Protein AF-A0A3D1B098-F1 (afdb_monomer_lite)

Sequence (58 aa):
GERLVGQVAKRQSITNPQNTIYSVKRFMGRHFDEVTQEMKLVPYNVVSGDNNDARVDV

Radius of gyration: 11.89 Å; chains: 1; bounding box: 29×20×30 Å

Foldseek 3Di:
DDDDDDPVLVVCCVVCQQPRDDPCVLQPPDFLVVCVVVCVVGNYDWDQDPVRGTDTDD

Secondary structure (DSSP, 8-state):
-----THHHHHHTTT-STT----GGGTTT-BGGGGHHHHTT-SS-EEE-TTSBEEE--

Structure (mmCIF, N/CA/C/O backbone):
data_AF-A0A3D1B098-F1
#
_entry.id   AF-A0A3D1B098-F1
#
loop_
_atom_site.group_PDB
_atom_site.id
_atom_site.type_symbol
_atom_site.label_atom_id
_atom_site.label_alt_id
_atom_site.label_comp_id
_atom_site.label_asym_id
_atom_site.label_entity_id
_atom_site.label_seq_id
_atom_site.pdbx_PDB_ins_code
_atom_site.Cartn_x
_atom_site.Cartn_y
_atom_site.Cartn_z
_atom_site.occupancy
_atom_site.B_iso_or_equiv
_atom_site.auth_seq_id
_atom_site.auth_comp_id
_atom_site.auth_asym_id
_atom_site.auth_atom_id
_atom_site.pdbx_PDB_model_num
ATOM 1 N N . GLY A 1 1 ? 1.155 -4.362 -16.761 1.00 65.75 1 GLY A N 1
ATOM 2 C CA . GLY A 1 1 ? 2.351 -3.610 -16.340 1.00 65.75 1 GLY A CA 1
ATOM 3 C C . GLY A 1 1 ? 3.442 -4.580 -15.945 1.00 65.75 1 GLY A C 1
ATOM 4 O O . GLY A 1 1 ? 3.126 -5.684 -15.515 1.00 65.75 1 GLY A O 1
ATOM 5 N N . GLU A 1 2 ? 4.700 -4.192 -16.121 1.00 84.50 2 GLU A N 1
ATOM 6 C CA . GLU A 1 2 ? 5.858 -4.980 -15.689 1.00 84.50 2 GLU A CA 1
ATOM 7 C C . GLU A 1 2 ? 6.083 -4.799 -14.178 1.00 84.50 2 GLU A C 1
ATOM 9 O O . GLU A 1 2 ? 6.003 -3.683 -13.665 1.00 84.50 2 GLU A O 1
ATOM 14 N N . ARG A 1 3 ? 6.324 -5.894 -13.446 1.00 85.94 3 ARG A N 1
ATOM 15 C CA . ARG A 1 3 ? 6.581 -5.855 -11.999 1.00 85.94 3 ARG A CA 1
ATOM 16 C C . ARG A 1 3 ? 8.079 -5.727 -11.750 1.00 85.94 3 ARG A C 1
ATOM 18 O O . ARG A 1 3 ? 8.836 -6.655 -12.015 1.00 85.94 3 ARG A O 1
ATOM 25 N N . LEU A 1 4 ? 8.491 -4.588 -11.206 1.00 90.25 4 LEU A N 1
ATOM 26 C CA . LEU A 1 4 ? 9.882 -4.314 -10.855 1.00 90.25 4 LEU A CA 1
ATOM 27 C C . LEU A 1 4 ? 10.135 -4.675 -9.389 1.00 90.25 4 LEU A C 1
ATOM 29 O O . LEU A 1 4 ? 9.317 -4.381 -8.520 1.00 90.25 4 LEU A O 1
ATOM 33 N N . VAL A 1 5 ? 11.286 -5.285 -9.099 1.00 91.56 5 VAL A N 1
ATOM 34 C CA . VAL A 1 5 ? 11.667 -5.709 -7.741 1.00 91.56 5 VAL A CA 1
ATOM 35 C C . VAL A 1 5 ? 13.100 -5.263 -7.435 1.00 91.56 5 VAL A C 1
ATOM 37 O O . VAL A 1 5 ? 13.958 -5.198 -8.316 1.00 91.56 5 VAL A O 1
ATOM 40 N N . GLY A 1 6 ? 13.376 -4.928 -6.173 1.00 92.38 6 GLY A N 1
ATOM 41 C CA . GLY A 1 6 ? 14.720 -4.590 -5.700 1.00 92.38 6 GLY A CA 1
ATOM 42 C C . GLY A 1 6 ? 15.151 -3.156 -6.025 1.00 92.38 6 GLY A C 1
ATOM 43 O O . GLY A 1 6 ? 14.382 -2.207 -5.874 1.00 92.38 6 GLY A O 1
ATOM 44 N N . GLN A 1 7 ? 16.409 -2.978 -6.441 1.00 92.12 7 GLN A N 1
ATOM 45 C CA . GLN A 1 7 ? 17.001 -1.648 -6.661 1.00 92.12 7 GLN A CA 1
ATOM 46 C C . GLN A 1 7 ? 16.303 -0.857 -7.775 1.00 92.12 7 GLN A C 1
ATOM 48 O O . GLN A 1 7 ? 16.215 0.366 -7.695 1.00 92.12 7 GLN A O 1
ATOM 53 N N . VAL A 1 8 ? 15.781 -1.543 -8.795 1.00 90.56 8 VAL A N 1
ATOM 54 C CA . VAL A 1 8 ? 15.084 -0.899 -9.917 1.00 90.56 8 VAL A CA 1
ATOM 55 C C . VAL A 1 8 ? 13.779 -0.254 -9.441 1.00 90.56 8 VAL A C 1
ATOM 57 O O . VAL A 1 8 ? 13.545 0.917 -9.728 1.00 90.56 8 VAL A O 1
ATOM 60 N N . ALA A 1 9 ? 12.995 -0.963 -8.622 1.00 91.19 9 ALA A N 1
ATOM 61 C CA . ALA A 1 9 ? 11.791 -0.415 -7.996 1.00 91.19 9 ALA A CA 1
ATOM 62 C C . ALA A 1 9 ? 12.118 0.759 -7.055 1.00 91.19 9 ALA A C 1
ATOM 64 O O . ALA A 1 9 ? 11.455 1.790 -7.091 1.00 91.19 9 ALA A O 1
ATOM 65 N N . LYS A 1 10 ? 13.205 0.656 -6.273 1.00 89.69 10 LYS A N 1
ATOM 66 C CA . LYS A 1 10 ? 13.648 1.740 -5.378 1.00 89.69 10 LYS A CA 1
ATOM 67 C C . LYS A 1 10 ? 14.007 3.027 -6.130 1.00 89.69 10 LYS A C 1
ATOM 69 O O . LYS A 1 10 ? 13.760 4.109 -5.618 1.00 89.69 10 LYS A O 1
ATOM 74 N N . ARG A 1 11 ? 14.575 2.937 -7.337 1.00 91.81 11 ARG A N 1
ATOM 75 C CA . ARG A 1 11 ? 14.873 4.121 -8.166 1.00 91.81 11 ARG A CA 1
ATOM 76 C C . ARG A 1 11 ? 13.608 4.808 -8.675 1.00 91.81 11 ARG A C 1
ATOM 78 O O . ARG A 1 11 ? 13.588 6.029 -8.785 1.00 91.81 11 ARG A O 1
ATOM 85 N N . GLN A 1 12 ? 12.562 4.036 -8.960 1.00 89.56 12 GLN A N 1
ATOM 86 C CA . GLN A 1 12 ? 11.285 4.567 -9.432 1.00 89.56 12 GLN A CA 1
ATOM 87 C C . GLN A 1 12 ? 10.387 5.097 -8.311 1.00 89.56 12 GLN A C 1
ATOM 89 O O . GLN A 1 12 ? 9.381 5.726 -8.609 1.00 89.56 12 GLN A O 1
ATOM 94 N N . SER A 1 13 ? 10.747 4.928 -7.035 1.00 87.56 13 SER A N 1
ATOM 95 C CA . SER A 1 13 ? 9.900 5.378 -5.922 1.00 87.56 13 SER A CA 1
ATOM 96 C C . SER A 1 13 ? 9.630 6.885 -5.929 1.00 87.56 13 SER A C 1
ATOM 98 O O . SER A 1 13 ? 8.622 7.325 -5.391 1.00 87.56 13 SER A O 1
ATOM 100 N N . ILE A 1 14 ? 10.533 7.677 -6.516 1.00 88.44 14 ILE A N 1
ATOM 101 C CA . ILE A 1 14 ? 10.398 9.136 -6.624 1.00 88.44 14 ILE A CA 1
ATOM 102 C C . ILE A 1 14 ? 9.452 9.511 -7.770 1.00 88.44 14 ILE A C 1
ATOM 104 O O . ILE A 1 14 ? 8.644 10.421 -7.630 1.00 88.44 14 ILE A O 1
ATOM 108 N N . THR A 1 15 ? 9.551 8.818 -8.905 1.00 90.75 15 THR A N 1
ATOM 109 C CA . THR A 1 15 ? 8.764 9.121 -1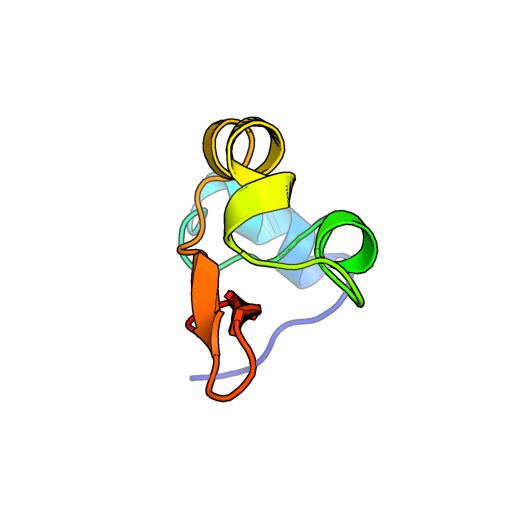0.109 1.00 90.75 15 THR A CA 1
ATOM 110 C C . THR A 1 15 ? 7.395 8.447 -10.106 1.00 90.75 15 THR A C 1
ATOM 112 O O . THR A 1 15 ? 6.470 8.944 -10.738 1.00 90.75 15 THR A O 1
ATOM 115 N N . ASN A 1 16 ? 7.255 7.330 -9.394 1.00 89.94 16 ASN A N 1
ATOM 116 C CA . ASN A 1 16 ? 6.046 6.522 -9.317 1.00 89.94 16 ASN A CA 1
ATOM 117 C C . ASN A 1 16 ? 5.725 6.125 -7.859 1.00 89.94 16 ASN A C 1
ATOM 119 O O . ASN A 1 16 ? 5.754 4.938 -7.521 1.00 89.94 16 ASN A O 1
ATOM 123 N N . PRO A 1 17 ? 5.449 7.094 -6.966 1.00 86.94 17 PRO A N 1
ATOM 124 C CA . PRO A 1 17 ? 5.274 6.825 -5.540 1.00 86.94 17 PRO A CA 1
ATOM 125 C C . PRO A 1 17 ? 4.019 5.993 -5.236 1.00 86.94 17 PRO A C 1
ATOM 127 O O . PRO A 1 17 ? 4.079 5.115 -4.383 1.00 86.94 17 PRO A O 1
ATOM 130 N N . GLN A 1 18 ? 2.911 6.207 -5.955 1.00 88.81 18 GLN A N 1
ATOM 131 C CA . GLN A 1 18 ? 1.648 5.491 -5.718 1.00 88.81 18 GLN A CA 1
ATOM 132 C C . GLN A 1 18 ? 1.725 3.998 -6.067 1.00 88.81 18 GLN A C 1
ATOM 134 O O . GLN A 1 18 ? 1.133 3.188 -5.365 1.00 88.81 18 GLN A O 1
ATOM 139 N N . ASN A 1 19 ? 2.499 3.624 -7.093 1.00 89.38 19 ASN A N 1
ATOM 140 C CA . ASN A 1 19 ? 2.650 2.223 -7.508 1.00 89.38 19 ASN A CA 1
ATOM 141 C C . ASN A 1 19 ? 3.973 1.591 -7.035 1.00 89.38 19 ASN A C 1
ATOM 143 O O . ASN A 1 19 ? 4.318 0.486 -7.457 1.00 89.38 19 ASN A O 1
ATOM 147 N N . THR A 1 20 ? 4.747 2.276 -6.183 1.00 90.50 20 THR A N 1
ATOM 148 C CA . THR A 1 20 ? 5.971 1.713 -5.597 1.00 90.50 20 THR A CA 1
ATOM 149 C C . THR A 1 20 ? 5.721 1.288 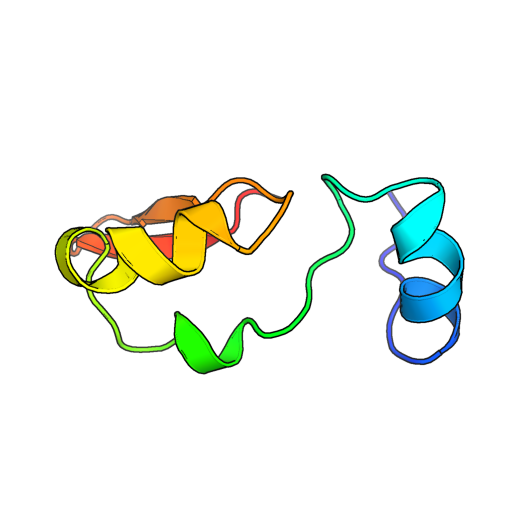-4.163 1.00 90.50 20 THR A C 1
ATOM 151 O O . THR A 1 20 ? 5.618 2.104 -3.249 1.00 90.50 20 THR A O 1
ATOM 154 N N . ILE A 1 21 ? 5.693 -0.022 -3.955 1.00 90.56 21 ILE A N 1
ATOM 155 C CA . ILE A 1 21 ? 5.382 -0.616 -2.661 1.00 90.56 21 ILE A CA 1
ATOM 156 C C . ILE A 1 21 ? 6.672 -0.840 -1.872 1.00 90.56 21 ILE A C 1
ATOM 158 O O . ILE A 1 21 ? 7.605 -1.501 -2.330 1.00 90.56 21 ILE A O 1
ATOM 162 N N . TYR A 1 22 ? 6.716 -0.318 -0.651 1.00 91.19 22 TYR A N 1
ATOM 163 C CA . TYR A 1 22 ? 7.823 -0.504 0.285 1.00 91.19 22 TYR A CA 1
ATOM 164 C C . TYR A 1 22 ? 7.297 -0.626 1.716 1.00 91.19 22 TYR A C 1
ATOM 166 O O . TYR A 1 22 ? 6.187 -0.205 2.018 1.00 91.19 22 TYR A O 1
ATOM 174 N N . SER A 1 23 ? 8.082 -1.212 2.622 1.00 90.12 23 SER A N 1
ATOM 175 C CA . SER A 1 23 ? 7.689 -1.397 4.032 1.00 90.12 23 SER A CA 1
ATOM 176 C C . SER A 1 23 ? 6.394 -2.201 4.267 1.00 90.12 23 SER A C 1
ATOM 178 O O . SER A 1 23 ? 5.838 -2.132 5.359 1.00 90.12 23 SER A O 1
ATOM 180 N N . VAL A 1 24 ? 5.960 -3.037 3.312 1.00 89.56 24 VAL A N 1
ATOM 181 C CA . VAL A 1 24 ? 4.750 -3.886 3.434 1.00 89.56 24 VAL A CA 1
ATOM 182 C C . VAL A 1 24 ? 4.742 -4.777 4.676 1.00 89.56 24 VAL A C 1
ATOM 184 O O . VAL A 1 24 ? 3.686 -5.049 5.236 1.00 89.56 24 VAL A O 1
ATOM 187 N N . LYS A 1 25 ? 5.917 -5.180 5.174 1.00 88.56 25 LYS A N 1
ATOM 188 C CA . LYS 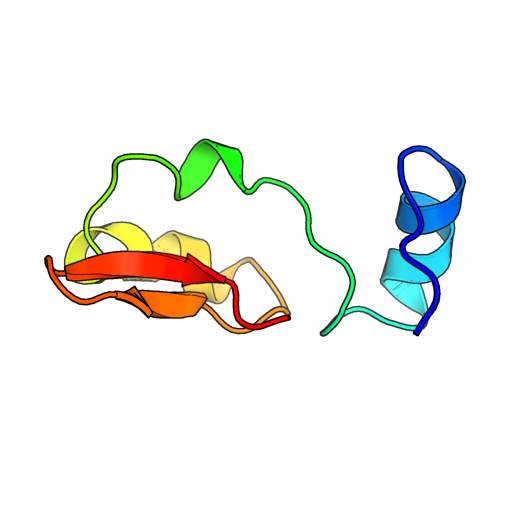A 1 25 ? 6.042 -5.983 6.401 1.00 88.56 25 LYS A CA 1
ATOM 189 C C . LYS A 1 25 ? 5.422 -5.311 7.642 1.00 88.56 25 LYS A C 1
ATOM 191 O O . LYS A 1 25 ? 5.161 -6.002 8.614 1.00 88.56 25 LYS A O 1
ATOM 196 N N . ARG A 1 26 ? 5.173 -3.994 7.615 1.00 86.88 26 ARG A N 1
ATOM 197 C CA . ARG A 1 26 ? 4.460 -3.264 8.681 1.00 86.88 26 ARG A CA 1
ATOM 198 C C . ARG A 1 26 ? 2.944 -3.474 8.666 1.00 86.88 26 ARG A C 1
ATOM 200 O O . ARG A 1 26 ? 2.311 -3.272 9.690 1.00 86.88 26 ARG A O 1
ATOM 207 N N . PHE A 1 27 ? 2.389 -3.856 7.521 1.00 86.69 27 PHE A N 1
ATOM 208 C CA . PHE A 1 27 ? 0.956 -4.076 7.312 1.00 86.69 27 PHE A CA 1
ATOM 209 C C . PHE A 1 27 ? 0.601 -5.569 7.323 1.00 86.69 27 PHE A C 1
ATOM 211 O O . PHE A 1 27 ? -0.524 -5.947 7.623 1.00 86.69 27 PHE A O 1
ATOM 218 N N . MET A 1 28 ? 1.575 -6.432 7.024 1.00 85.31 28 MET A N 1
ATOM 219 C CA . MET A 1 28 ? 1.394 -7.880 7.009 1.00 85.31 28 MET A CA 1
ATOM 220 C C . MET A 1 28 ? 0.963 -8.412 8.384 1.00 85.31 28 MET A C 1
ATOM 222 O O . MET A 1 28 ? 1.675 -8.231 9.369 1.00 85.31 28 MET A O 1
ATOM 226 N N . GLY A 1 29 ? -0.178 -9.105 8.423 1.00 85.69 29 GLY A N 1
ATOM 227 C CA . GLY A 1 29 ? -0.723 -9.706 9.644 1.00 85.69 29 GLY A CA 1
ATOM 228 C C . GLY A 1 29 ? -1.349 -8.706 10.618 1.00 85.69 29 GLY A C 1
ATOM 229 O O . GLY A 1 29 ? -1.588 -9.069 11.766 1.00 85.69 29 GLY A O 1
ATOM 230 N N . ARG A 1 30 ? -1.585 -7.461 10.185 1.00 88.06 30 ARG A N 1
ATOM 231 C CA . ARG A 1 30 ? -2.323 -6.453 10.949 1.00 88.06 30 ARG A CA 1
ATOM 232 C C . ARG A 1 30 ? -3.690 -6.187 10.344 1.00 88.06 30 ARG A C 1
ATOM 234 O O . ARG A 1 30 ? -3.871 -6.274 9.126 1.00 88.06 30 ARG A O 1
ATOM 241 N N . HIS A 1 31 ? -4.619 -5.792 11.207 1.00 88.44 31 HIS A N 1
ATOM 242 C CA . HIS A 1 31 ? -5.927 -5.338 10.768 1.00 88.44 31 HIS A CA 1
ATOM 243 C C . HIS A 1 31 ? -5.870 -3.913 10.210 1.00 88.44 31 HIS A C 1
ATOM 245 O O . HIS A 1 31 ? -5.060 -3.093 10.645 1.00 88.44 31 HIS A O 1
ATOM 251 N N . PHE A 1 32 ? -6.746 -3.618 9.250 1.00 86.38 32 PHE A N 1
ATOM 252 C CA . PHE A 1 32 ? -6.850 -2.315 8.590 1.00 86.38 32 PHE A CA 1
ATOM 253 C C . PHE A 1 32 ? -7.059 -1.168 9.594 1.00 86.38 32 PHE A C 1
ATOM 255 O O . PHE A 1 32 ? -6.451 -0.106 9.469 1.00 86.38 32 PHE A O 1
ATOM 262 N N . ASP A 1 33 ? -7.836 -1.415 10.647 1.00 85.31 33 ASP A N 1
ATOM 263 C CA . ASP A 1 33 ? -8.131 -0.416 11.677 1.00 85.31 33 ASP A CA 1
ATOM 264 C C . ASP A 1 33 ? -6.900 -0.047 12.528 1.00 85.31 33 ASP A C 1
ATOM 266 O O . ASP A 1 33 ? -6.770 1.088 12.995 1.00 85.31 33 ASP A O 1
ATOM 270 N N . GLU A 1 34 ? -5.953 -0.976 12.687 1.00 86.19 34 GLU A N 1
ATOM 271 C CA . GLU A 1 34 ? -4.758 -0.804 13.523 1.00 86.19 34 GLU A CA 1
ATOM 272 C C . GLU A 1 34 ? -3.615 -0.066 12.812 1.00 86.19 34 GLU A C 1
ATOM 274 O O . GLU A 1 34 ? -2.700 0.427 13.470 1.00 86.19 34 GLU A O 1
ATOM 279 N N . VAL A 1 35 ? -3.644 0.014 11.478 1.00 86.12 35 VAL A N 1
ATOM 280 C CA . VAL A 1 35 ? -2.539 0.544 10.651 1.00 86.12 35 VAL A CA 1
ATOM 281 C C . VAL A 1 35 ? -2.761 1.980 10.171 1.00 86.12 35 VAL A C 1
ATOM 283 O O . VAL A 1 35 ? -2.051 2.478 9.295 1.00 86.12 35 VAL A O 1
ATOM 286 N N . THR A 1 36 ? -3.736 2.683 10.746 1.00 85.12 36 THR A N 1
ATOM 287 C CA . THR A 1 36 ? -4.111 4.054 10.359 1.00 85.12 36 THR A CA 1
ATOM 288 C C . THR A 1 36 ? -2.971 5.069 10.492 1.00 85.12 36 THR A C 1
ATOM 290 O O . THR A 1 36 ? -2.958 6.070 9.770 1.00 85.12 36 THR A O 1
ATOM 293 N N . GLN A 1 37 ? -2.000 4.845 11.385 1.00 87.62 37 GLN A N 1
ATOM 294 C CA . GLN A 1 37 ? -0.812 5.699 11.482 1.00 87.62 37 GLN A CA 1
ATOM 295 C C . GLN A 1 37 ? 0.183 5.415 10.356 1.00 87.62 37 GLN A C 1
ATOM 297 O O . GLN A 1 37 ? 0.678 6.344 9.717 1.00 87.62 37 GLN A O 1
ATOM 302 N N . GLU A 1 38 ? 0.448 4.142 10.075 1.00 86.00 38 GLU A N 1
ATOM 303 C CA . GLU A 1 38 ? 1.363 3.701 9.028 1.00 86.00 38 GLU A CA 1
ATOM 304 C C . GLU A 1 38 ? 0.849 4.062 7.632 1.00 86.00 38 GLU A C 1
ATOM 306 O O . GLU A 1 38 ? 1.649 4.442 6.778 1.00 86.00 38 GLU A O 1
ATOM 311 N N . MET A 1 39 ? -0.471 4.040 7.421 1.00 85.62 39 MET A N 1
ATOM 312 C CA . MET A 1 39 ? -1.111 4.479 6.175 1.00 85.62 39 MET A CA 1
ATOM 313 C C . MET A 1 39 ? -0.802 5.940 5.828 1.00 85.62 39 MET A C 1
ATO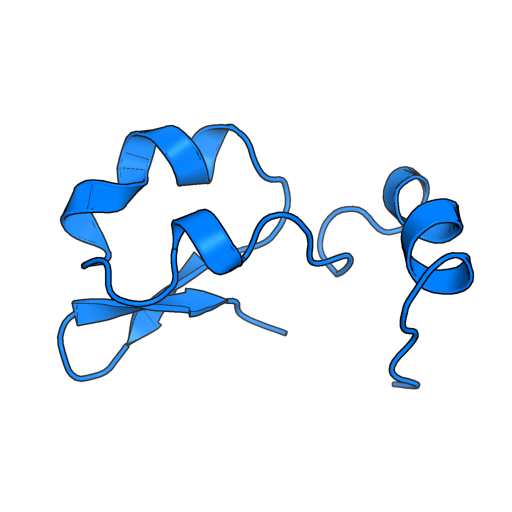M 315 O O . MET A 1 39 ? -0.686 6.276 4.656 1.00 85.62 39 MET A O 1
ATOM 319 N N . LYS A 1 40 ? -0.613 6.818 6.822 1.00 87.00 40 LYS A N 1
ATOM 320 C CA . LYS A 1 40 ? -0.268 8.234 6.584 1.00 87.00 40 LYS A CA 1
ATOM 321 C C . LYS A 1 40 ? 1.192 8.439 6.179 1.00 87.00 40 LYS A C 1
ATOM 323 O O . LYS A 1 40 ? 1.548 9.512 5.700 1.00 87.00 40 LYS A O 1
ATOM 328 N N . LEU A 1 41 ? 2.044 7.443 6.413 1.00 87.62 41 LEU A N 1
ATOM 329 C CA . LEU A 1 41 ? 3.483 7.505 6.146 1.00 87.62 41 LEU A CA 1
ATOM 330 C C . LEU A 1 41 ? 3.852 6.959 4.762 1.00 87.62 41 LEU A C 1
ATOM 332 O O . LEU A 1 41 ? 5.015 7.055 4.358 1.00 87.62 41 LEU A O 1
ATOM 336 N N . VAL A 1 42 ? 2.898 6.352 4.055 1.00 89.62 42 VAL A N 1
ATOM 337 C CA . VAL A 1 42 ? 3.119 5.709 2.759 1.00 89.62 42 VAL A CA 1
ATOM 338 C C . VAL A 1 42 ? 2.245 6.348 1.672 1.00 89.62 42 VA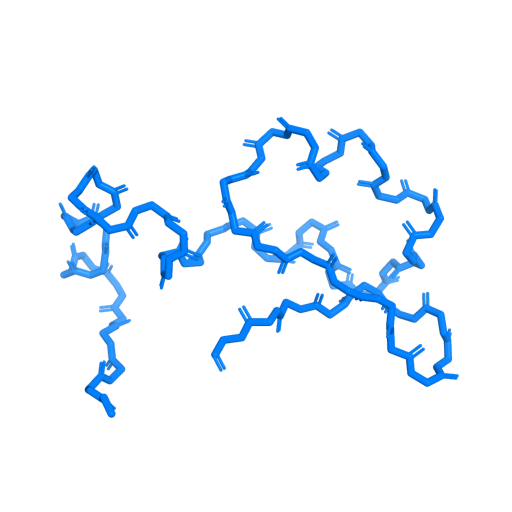L A C 1
ATOM 340 O O . VAL A 1 42 ? 1.118 6.742 1.950 1.00 89.62 42 VAL A O 1
ATOM 343 N N . PRO A 1 43 ? 2.752 6.481 0.435 1.00 90.19 43 PRO A N 1
ATOM 344 C CA . PRO A 1 43 ? 2.031 7.111 -0.671 1.00 90.19 43 PRO A CA 1
ATOM 345 C C . PRO A 1 43 ? 1.109 6.158 -1.448 1.00 90.19 43 PRO A C 1
ATOM 347 O O . PRO A 1 43 ? 0.354 6.624 -2.298 1.00 90.19 43 PRO A O 1
ATOM 350 N N . TYR A 1 44 ? 1.208 4.846 -1.222 1.00 90.62 44 TYR A N 1
ATOM 351 C CA . TYR A 1 44 ? 0.384 3.839 -1.892 1.00 90.62 44 TYR A CA 1
ATOM 352 C C . TYR A 1 44 ? -0.908 3.569 -1.117 1.00 90.62 44 TYR A C 1
ATOM 354 O O . TYR A 1 44 ? -0.967 3.730 0.103 1.00 90.62 44 TYR A O 1
ATOM 362 N N . ASN A 1 45 ? -1.936 3.117 -1.832 1.00 89.00 45 ASN A N 1
ATOM 363 C CA . ASN A 1 45 ? -3.244 2.866 -1.244 1.00 89.00 45 ASN A CA 1
ATOM 364 C C . ASN A 1 45 ? -3.260 1.533 -0.489 1.00 89.00 45 ASN A C 1
ATOM 366 O O . ASN A 1 45 ? -2.929 0.479 -1.034 1.00 89.00 45 ASN A O 1
ATOM 370 N N . VAL A 1 46 ? -3.678 1.593 0.774 1.00 88.75 46 VAL A N 1
ATOM 371 C CA . VAL A 1 46 ? -3.988 0.421 1.596 1.00 88.75 46 VAL A CA 1
ATOM 372 C C . VAL A 1 46 ? -5.508 0.325 1.697 1.00 88.75 46 VAL A C 1
ATOM 374 O O . VAL A 1 46 ? -6.169 1.322 1.983 1.00 88.75 46 VAL A O 1
ATOM 377 N N . VAL A 1 47 ? -6.055 -0.858 1.443 1.00 89.44 47 VAL A N 1
ATOM 378 C CA . VAL A 1 47 ? -7.488 -1.174 1.439 1.00 89.44 47 VAL A CA 1
ATOM 379 C C . VAL A 1 47 ? -7.784 -2.289 2.441 1.00 89.44 47 VAL A C 1
ATOM 381 O O . VAL A 1 47 ? -6.911 -3.106 2.752 1.00 89.44 47 VAL A O 1
ATOM 384 N N . SER A 1 48 ? -9.013 -2.330 2.956 1.00 88.31 48 SER A N 1
ATOM 385 C CA . SER A 1 48 ? -9.463 -3.429 3.810 1.00 88.31 48 SER A CA 1
ATOM 386 C C . SER A 1 48 ? -9.759 -4.674 2.967 1.00 88.31 48 SER A C 1
ATOM 388 O O . SER A 1 48 ? -10.456 -4.622 1.954 1.00 88.31 48 SER A O 1
ATOM 390 N N . GLY A 1 49 ? -9.183 -5.807 3.363 1.00 85.31 49 GLY A N 1
ATOM 391 C CA . GLY A 1 49 ? -9.500 -7.119 2.806 1.00 85.31 49 GLY A CA 1
ATOM 392 C C . GLY A 1 49 ? -10.721 -7.764 3.464 1.00 85.31 49 GLY A C 1
ATOM 393 O O . GLY A 1 49 ? -11.293 -7.235 4.414 1.00 85.31 49 GLY A O 1
ATOM 394 N N . ASP A 1 50 ? -11.066 -8.964 2.997 1.00 81.75 50 ASP A N 1
ATOM 395 C CA . ASP A 1 50 ? -12.289 -9.688 3.387 1.00 81.75 50 ASP A CA 1
ATOM 396 C C . ASP A 1 50 ? -12.394 -9.980 4.901 1.00 81.75 50 ASP A C 1
ATOM 398 O O . ASP A 1 50 ? -13.492 -10.014 5.445 1.00 81.75 50 ASP A O 1
ATOM 402 N N . ASN A 1 51 ? -11.258 -10.130 5.595 1.00 83.00 51 ASN A N 1
ATOM 403 C CA . ASN A 1 51 ? -11.172 -10.372 7.044 1.00 83.00 51 ASN A CA 1
ATOM 404 C C . ASN A 1 51 ? -10.636 -9.160 7.825 1.00 83.00 51 ASN A C 1
ATOM 406 O O . ASN A 1 51 ? -9.976 -9.311 8.852 1.00 83.00 51 ASN A O 1
ATOM 410 N N . ASN A 1 52 ? -10.879 -7.948 7.320 1.00 82.50 52 ASN A N 1
ATOM 411 C CA . ASN A 1 52 ? -10.324 -6.712 7.872 1.00 82.50 52 ASN A CA 1
ATOM 412 C C . ASN A 1 52 ? -8.783 -6.677 7.851 1.00 82.50 52 ASN A C 1
ATOM 414 O O . ASN A 1 52 ? -8.161 -5.992 8.657 1.00 82.50 52 ASN A O 1
ATOM 418 N N . ASP A 1 53 ? -8.154 -7.439 6.955 1.00 85.31 53 ASP A N 1
ATOM 419 C CA . ASP A 1 53 ? -6.702 -7.449 6.767 1.00 85.31 53 ASP A CA 1
ATOM 420 C C . ASP A 1 53 ? -6.250 -6.197 6.010 1.00 85.31 53 ASP A C 1
ATOM 422 O O . ASP A 1 53 ? -6.908 -5.768 5.059 1.00 85.31 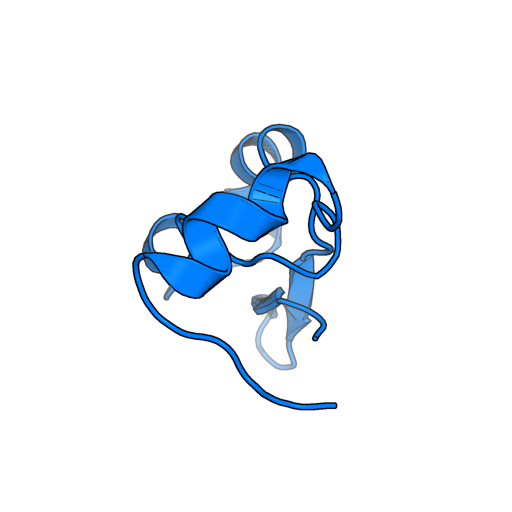53 ASP A O 1
ATOM 426 N N . ALA A 1 54 ? -5.091 -5.646 6.368 1.00 86.81 54 ALA A N 1
ATOM 427 C CA . ALA A 1 54 ? -4.474 -4.572 5.598 1.00 86.81 54 ALA A CA 1
ATOM 428 C C . ALA A 1 54 ? -3.908 -5.114 4.268 1.00 86.81 54 ALA A C 1
ATOM 430 O O . ALA A 1 54 ? -2.879 -5.797 4.241 1.00 86.81 54 ALA A O 1
ATOM 431 N N . ARG A 1 55 ? -4.570 -4.806 3.146 1.00 87.00 55 ARG A N 1
ATOM 432 C CA . ARG A 1 55 ? -4.120 -5.151 1.786 1.00 87.00 55 ARG A CA 1
ATOM 433 C C . ARG A 1 55 ? -3.629 -3.907 1.051 1.00 87.00 55 ARG A C 1
ATOM 435 O O . ARG A 1 55 ? -4.099 -2.810 1.308 1.00 87.00 55 ARG A O 1
ATOM 442 N N . VAL A 1 56 ? -2.679 -4.069 0.136 1.00 87.44 56 VAL A N 1
ATOM 443 C CA . VAL A 1 56 ? -2.213 -2.980 -0.741 1.00 87.44 56 VAL A CA 1
ATOM 444 C C . VAL A 1 56 ? -2.882 -3.136 -2.099 1.00 87.44 56 VAL A C 1
ATOM 446 O O . VAL A 1 56 ? -2.907 -4.249 -2.627 1.00 87.44 56 VAL A O 1
ATOM 449 N N . ASP A 1 57 ? -3.411 -2.040 -2.636 1.00 82.44 57 ASP A N 1
ATOM 450 C CA . ASP A 1 57 ? -3.992 -1.990 -3.980 1.00 82.44 57 ASP A CA 1
ATOM 451 C C . ASP A 1 57 ? -2.882 -1.748 -5.018 1.00 82.44 57 ASP A C 1
ATOM 453 O O . ASP A 1 57 ? -2.065 -0.837 -4.842 1.00 82.44 57 ASP A O 1
ATOM 457 N N . VAL A 1 58 ? -2.791 -2.611 -6.041 1.00 75.19 58 VAL A N 1
ATOM 458 C CA . VAL A 1 58 ? -1.686 -2.663 -7.029 1.00 75.19 58 VAL A CA 1
ATOM 459 C C . VAL A 1 58 ? -2.202 -2.909 -8.435 1.00 75.19 58 VAL A C 1
ATOM 461 O O . VAL A 1 58 ? -2.952 -3.896 -8.608 1.00 75.19 58 VAL A O 1
#

pLDDT: mean 87.32, std 4.15, range [65.75, 92.38]